Protein AF-A0A535IPT7-F1 (afdb_monomer_lite)

pLDDT: mean 94.49, std 5.27, range [67.12, 98.5]

Foldseek 3Di:
DDDDDDPDDDVVVVVVVVVVVLVVCCVVPVWPPKDKDKDFDADPVRDTPDIDIDIDTDD

Sequence (59 aa):
MTLSVSAHPDPRDVRFLDERINAFNVESTHVDDGKEVAIFMRDPGGKILAGLYGWTWAK

Secondary structure (DSSP, 8-state):
------SS--HHHHHHHHHHHHHHHHHHH-----EEEEEEEE-TT--EEEEEEEEE---

Structure (mmCIF, N/CA/C/O backbone):
data_AF-A0A535IPT7-F1
#
_entry.id   AF-A0A535IPT7-F1
#
loop_
_atom_site.group_PDB
_atom_site.id
_atom_site.type_symbol
_atom_site.label_atom_id
_atom_site.label_alt_id
_atom_site.label_comp_id
_atom_site.label_asym_id
_atom_site.label_entity_id
_atom_site.label_seq_id
_atom_site.pdbx_PDB_ins_code
_atom_site.Cartn_x
_atom_site.Cartn_y
_atom_site.Cartn_z
_atom_site.occupancy
_atom_site.B_iso_or_equiv
_atom_site.auth_seq_id
_atom_site.auth_comp_id
_atom_site.auth_asym_id
_atom_site.auth_atom_id
_atom_site.pdbx_PDB_model_num
ATOM 1 N N . MET A 1 1 ? 21.394 -16.794 -8.876 1.00 67.12 1 MET A N 1
ATOM 2 C CA . MET A 1 1 ? 20.468 -15.870 -8.190 1.00 67.12 1 MET A CA 1
ATOM 3 C C . MET A 1 1 ? 21.072 -14.484 -8.277 1.00 67.12 1 MET A C 1
ATOM 5 O O . MET A 1 1 ? 22.252 -14.347 -7.983 1.00 67.12 1 MET A O 1
ATOM 9 N N . THR A 1 2 ? 20.314 -13.502 -8.745 1.00 88.81 2 THR A N 1
ATOM 10 C CA . THR A 1 2 ? 20.785 -12.123 -8.929 1.00 88.81 2 THR A CA 1
ATOM 11 C C . THR A 1 2 ? 19.873 -11.188 -8.155 1.00 88.81 2 THR A C 1
ATOM 13 O O . THR A 1 2 ? 18.655 -11.284 -8.270 1.00 88.81 2 THR A O 1
ATOM 16 N N . LEU A 1 3 ? 20.472 -10.317 -7.346 1.00 90.81 3 LEU A N 1
ATOM 17 C CA . LEU A 1 3 ? 19.781 -9.267 -6.607 1.00 90.81 3 LEU A CA 1
ATOM 18 C C . LEU A 1 3 ? 19.707 -8.014 -7.484 1.00 90.81 3 LEU A C 1
ATOM 20 O O . LEU A 1 3 ? 20.724 -7.596 -8.036 1.00 90.81 3 LEU A O 1
ATOM 24 N N . SER A 1 4 ? 18.528 -7.406 -7.587 1.00 91.31 4 SER A N 1
ATOM 25 C CA . SER A 1 4 ? 18.319 -6.141 -8.295 1.00 91.31 4 SER A CA 1
ATOM 26 C C . SER A 1 4 ? 17.642 -5.125 -7.383 1.00 91.31 4 SER A C 1
ATOM 28 O O . SER A 1 4 ? 16.697 -5.465 -6.675 1.00 91.31 4 SER A O 1
ATOM 30 N N . VAL A 1 5 ? 18.092 -3.873 -7.440 1.00 94.31 5 VAL A N 1
ATOM 31 C CA . VAL A 1 5 ? 17.489 -2.737 -6.732 1.00 94.31 5 VAL A CA 1
ATOM 32 C C . VAL A 1 5 ? 16.963 -1.759 -7.780 1.00 94.31 5 VAL A C 1
ATOM 34 O O . VAL A 1 5 ? 17.681 -1.434 -8.722 1.00 94.31 5 VAL A O 1
ATOM 37 N N . SER A 1 6 ? 15.719 -1.300 -7.630 1.00 93.94 6 SER A N 1
ATO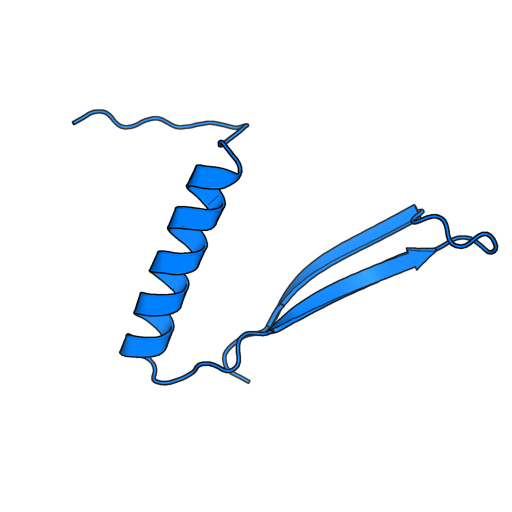M 38 C CA . SER A 1 6 ? 15.088 -0.338 -8.541 1.00 93.94 6 SER A CA 1
ATOM 39 C C . SER A 1 6 ? 14.464 0.813 -7.761 1.00 93.94 6 SER A C 1
ATOM 41 O O . SER A 1 6 ? 13.777 0.591 -6.768 1.00 93.94 6 SER A O 1
ATOM 43 N N . ALA A 1 7 ? 14.664 2.040 -8.246 1.00 97.00 7 ALA A N 1
ATOM 44 C CA . ALA A 1 7 ? 13.942 3.223 -7.773 1.00 97.00 7 ALA A CA 1
ATOM 45 C C . ALA A 1 7 ? 12.528 3.341 -8.381 1.00 97.00 7 ALA A C 1
ATOM 47 O O . ALA A 1 7 ? 11.722 4.153 -7.934 1.00 97.00 7 ALA A O 1
ATOM 48 N N . HIS A 1 8 ? 12.227 2.529 -9.398 1.00 96.38 8 HIS A N 1
ATOM 49 C CA . HIS A 1 8 ? 10.953 2.497 -10.113 1.00 96.38 8 HIS A CA 1
ATOM 50 C C . HIS A 1 8 ? 10.505 1.037 -10.262 1.00 96.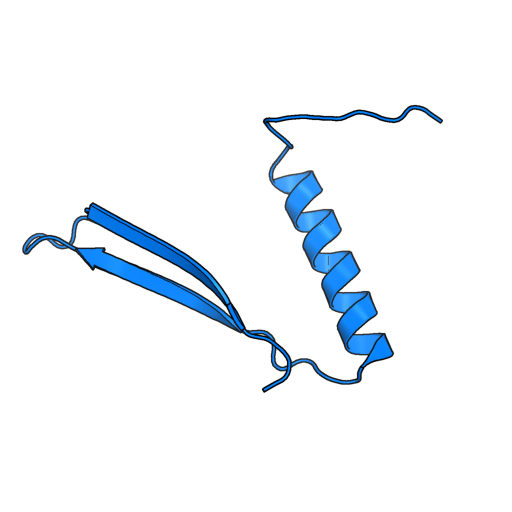38 8 HIS A C 1
ATOM 52 O O . HIS A 1 8 ? 10.642 0.457 -11.342 1.00 96.38 8 HIS A O 1
ATOM 58 N N . PRO A 1 9 ? 10.084 0.381 -9.168 1.00 96.00 9 PRO A N 1
ATOM 59 C CA . PRO A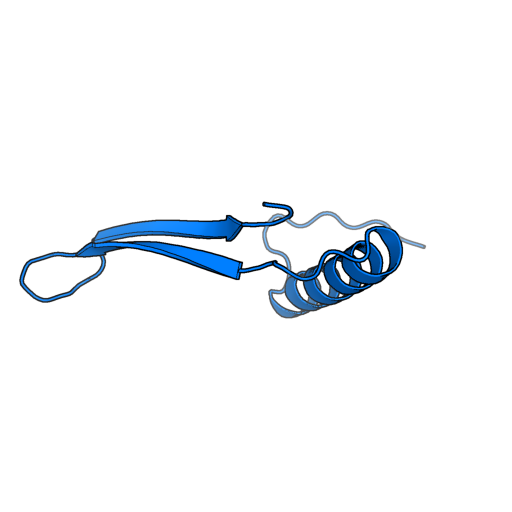 1 9 ? 9.616 -0.996 -9.243 1.00 96.00 9 PRO A CA 1
ATOM 60 C C . PRO A 1 9 ? 8.339 -1.081 -10.091 1.00 96.00 9 PRO A C 1
ATOM 62 O O . PRO A 1 9 ? 7.545 -0.137 -10.124 1.00 96.00 9 PRO A O 1
ATOM 65 N N . ASP A 1 10 ? 8.129 -2.212 -10.767 1.00 96.31 10 ASP A N 1
ATOM 66 C CA . ASP A 1 10 ? 6.866 -2.460 -11.461 1.00 96.31 10 ASP A CA 1
ATOM 67 C C . ASP A 1 10 ? 5.734 -2.514 -10.417 1.00 96.31 10 ASP A C 1
ATOM 69 O O . ASP A 1 10 ? 5.829 -3.285 -9.455 1.00 96.31 10 ASP A O 1
ATOM 73 N N . PRO A 1 11 ? 4.646 -1.736 -10.574 1.00 95.75 11 PRO A N 1
ATOM 74 C CA . PRO A 1 11 ? 3.527 -1.759 -9.635 1.00 95.75 11 PRO A CA 1
ATOM 75 C C . PRO A 1 11 ? 2.919 -3.153 -9.417 1.00 95.75 11 PRO A C 1
ATOM 77 O O . PRO A 1 11 ? 2.319 -3.412 -8.376 1.00 95.75 11 PRO A O 1
ATOM 80 N N . ARG A 1 12 ? 3.051 -4.060 -10.392 1.00 97.31 12 ARG A N 1
ATOM 81 C CA . ARG A 1 12 ? 2.587 -5.449 -10.286 1.00 97.31 12 ARG A CA 1
ATOM 82 C C . ARG A 1 12 ? 3.459 -6.273 -9.345 1.00 97.31 12 ARG A C 1
ATOM 84 O O . ARG A 1 12 ? 2.907 -7.038 -8.561 1.00 97.31 12 ARG A O 1
ATOM 91 N N . ASP A 1 13 ? 4.775 -6.082 -9.385 1.00 96.75 13 ASP A N 1
ATOM 92 C CA . ASP A 1 13 ? 5.712 -6.774 -8.494 1.00 96.75 13 ASP A CA 1
ATOM 93 C C . ASP A 1 13 ? 5.546 -6.286 -7.052 1.00 96.75 13 ASP A C 1
ATOM 95 O O . ASP A 1 13 ? 5.533 -7.087 -6.120 1.00 96.75 13 ASP A O 1
ATOM 99 N N . VAL A 1 14 ? 5.339 -4.975 -6.865 1.00 95.56 14 VAL A N 1
ATOM 100 C CA . VAL A 1 14 ? 5.035 -4.394 -5.546 1.00 95.56 14 VAL A CA 1
ATOM 101 C C . VAL A 1 14 ? 3.746 -4.981 -4.980 1.00 95.56 14 VAL A C 1
ATOM 103 O O . VAL A 1 14 ? 3.746 -5.439 -3.841 1.00 95.56 14 VAL A O 1
ATOM 106 N N . ARG A 1 15 ? 2.669 -5.024 -5.778 1.00 95.12 15 ARG A N 1
ATOM 107 C CA . ARG A 1 15 ? 1.388 -5.599 -5.346 1.00 95.12 15 ARG A CA 1
ATOM 108 C C . ARG A 1 15 ? 1.510 -7.085 -5.008 1.00 95.12 15 ARG A C 1
ATOM 110 O O . ARG A 1 15 ? 0.975 -7.516 -3.996 1.00 95.12 15 ARG A O 1
ATOM 117 N N . PHE A 1 16 ? 2.242 -7.854 -5.816 1.00 97.12 16 PHE A N 1
ATOM 118 C CA . PHE A 1 16 ? 2.504 -9.260 -5.515 1.00 97.12 16 PHE A CA 1
ATOM 119 C C . PHE A 1 16 ? 3.189 -9.421 -4.152 1.00 97.12 16 PHE A C 1
ATOM 121 O O . PHE A 1 16 ? 2.767 -10.246 -3.347 1.00 97.12 16 PHE A O 1
ATOM 128 N N . LEU A 1 17 ? 4.232 -8.635 -3.869 1.00 96.44 17 LEU A N 1
ATOM 129 C CA . LEU A 1 17 ? 4.909 -8.696 -2.573 1.00 96.44 17 LEU A CA 1
ATOM 130 C C . LEU A 1 17 ? 3.978 -8.304 -1.421 1.00 96.44 17 LEU A C 1
ATOM 132 O O . LEU A 1 17 ? 3.946 -9.011 -0.416 1.00 96.44 17 LEU A O 1
ATOM 136 N N . ASP A 1 18 ? 3.213 -7.226 -1.582 1.00 94.00 18 ASP A N 1
ATOM 137 C CA . ASP A 1 18 ? 2.275 -6.721 -0.577 1.00 94.00 18 ASP A CA 1
ATOM 138 C C . ASP A 1 18 ? 1.228 -7.778 -0.186 1.00 94.00 18 ASP A C 1
ATOM 140 O O . ASP A 1 18 ? 1.098 -8.131 0.987 1.00 94.00 18 ASP A O 1
ATOM 144 N N . GLU A 1 19 ? 0.580 -8.402 -1.177 1.00 95.25 19 GLU A N 1
ATOM 145 C CA . GLU A 1 19 ? -0.408 -9.468 -0.966 1.00 95.25 19 GLU A CA 1
ATOM 146 C C . GLU A 1 19 ? 0.184 -10.667 -0.206 1.00 95.25 19 GLU A C 1
ATOM 148 O O . GLU A 1 19 ? -0.440 -11.216 0.706 1.00 95.25 19 GLU A O 1
ATOM 153 N N . ARG A 1 20 ? 1.405 -11.091 -0.563 1.00 97.94 20 ARG A N 1
ATOM 154 C CA . ARG A 1 20 ? 2.057 -12.259 0.051 1.00 97.94 20 ARG A CA 1
ATOM 155 C C . ARG A 1 20 ? 2.535 -11.980 1.473 1.00 97.94 20 ARG A C 1
ATOM 157 O O . ARG A 1 20 ? 2.408 -12.859 2.325 1.00 97.94 20 ARG A O 1
ATOM 164 N N . ILE A 1 21 ? 3.066 -10.787 1.727 1.00 95.50 21 ILE A N 1
ATOM 165 C CA . ILE A 1 21 ? 3.480 -10.358 3.067 1.00 95.50 21 ILE A CA 1
ATOM 166 C C . ILE A 1 21 ? 2.252 -10.231 3.969 1.00 95.50 21 ILE A C 1
ATOM 168 O O . ILE A 1 21 ? 2.273 -10.747 5.084 1.00 95.50 21 ILE A O 1
ATOM 172 N N . ASN A 1 22 ? 1.169 -9.618 3.482 1.00 93.75 22 ASN A N 1
ATOM 173 C CA . ASN A 1 22 ? -0.065 -9.502 4.250 1.00 93.75 22 ASN A CA 1
ATOM 174 C C . ASN A 1 22 ? -0.640 -10.880 4.606 1.00 93.75 22 ASN A C 1
ATOM 176 O O . ASN A 1 22 ? -0.921 -11.134 5.772 1.00 93.75 22 ASN A O 1
ATOM 180 N N . ALA A 1 23 ? -0.728 -11.803 3.641 1.00 95.62 23 ALA A N 1
ATOM 181 C CA . ALA A 1 23 ? -1.215 -13.160 3.894 1.00 95.62 23 ALA A CA 1
ATOM 182 C C . ALA A 1 23 ? -0.387 -13.895 4.964 1.00 95.62 23 ALA A C 1
ATOM 184 O O . ALA A 1 23 ? -0.952 -14.500 5.872 1.00 95.62 23 ALA A O 1
ATOM 185 N N . PHE A 1 24 ? 0.946 -13.799 4.893 1.00 96.94 24 PHE A N 1
ATOM 186 C CA . PHE A 1 24 ? 1.830 -14.373 5.909 1.00 96.94 24 PHE A CA 1
ATOM 187 C C . PHE A 1 24 ? 1.615 -13.738 7.291 1.00 96.94 24 PHE A C 1
ATOM 189 O O . PHE A 1 24 ? 1.587 -14.445 8.301 1.00 96.94 24 PHE A O 1
ATOM 196 N N . ASN A 1 25 ? 1.457 -12.413 7.347 1.00 94.75 25 ASN A N 1
ATOM 197 C CA . ASN A 1 25 ? 1.231 -11.692 8.596 1.00 94.75 25 ASN A CA 1
ATOM 198 C C . ASN A 1 25 ? -0.098 -12.102 9.229 1.00 94.75 25 ASN A C 1
ATOM 200 O O . ASN A 1 25 ? -0.109 -12.435 10.408 1.00 94.75 25 ASN A O 1
ATOM 204 N N . VAL A 1 26 ? -1.179 -12.143 8.447 1.00 96.06 26 VAL A N 1
ATOM 205 C CA . VAL A 1 26 ? -2.505 -12.591 8.896 1.00 96.06 26 VAL A CA 1
ATOM 206 C C . VAL A 1 26 ? -2.444 -14.015 9.446 1.00 96.06 26 VAL A C 1
ATOM 208 O O . VAL A 1 26 ? -2.950 -14.265 10.537 1.00 96.06 26 VAL A O 1
ATOM 211 N N . GLU A 1 27 ? -1.786 -14.938 8.742 1.00 97.44 27 GLU A N 1
ATOM 212 C CA . GLU A 1 27 ? -1.621 -16.322 9.205 1.00 97.44 27 GLU A CA 1
ATOM 213 C C . GLU A 1 27 ? -0.816 -16.395 10.514 1.00 97.44 27 GLU A C 1
ATOM 215 O O . GLU A 1 27 ? -1.155 -17.150 11.422 1.00 97.44 27 GLU A O 1
ATOM 220 N N . SER A 1 28 ? 0.228 -15.575 10.641 1.00 97.19 28 SER A N 1
ATOM 221 C CA . SER A 1 28 ? 1.123 -15.588 11.802 1.00 97.19 28 SER A CA 1
ATOM 222 C C . SER A 1 28 ? 0.509 -14.941 13.046 1.00 97.19 28 SER A C 1
ATOM 224 O O . SER A 1 28 ? 0.724 -15.410 14.164 1.00 97.19 28 SER A O 1
ATOM 226 N N . THR A 1 29 ? -0.230 -13.844 12.879 1.00 96.06 29 THR A N 1
ATOM 227 C CA . THR A 1 29 ? -0.759 -13.039 13.991 1.00 96.06 29 THR A CA 1
ATOM 228 C C . THR A 1 29 ? -2.220 -13.328 14.296 1.00 96.06 29 THR A C 1
ATOM 230 O O . THR A 1 29 ? -2.675 -12.997 15.386 1.00 96.06 29 THR A O 1
ATOM 233 N N . HIS A 1 30 ? -2.944 -13.952 13.364 1.00 95.94 30 HIS A N 1
ATOM 234 C CA . HIS A 1 30 ? -4.402 -14.097 13.383 1.00 95.94 30 HIS A CA 1
ATOM 235 C C . HIS A 1 30 ? -5.154 -12.752 13.387 1.00 95.94 30 HIS A C 1
ATOM 237 O O . HIS A 1 30 ? -6.318 -12.688 13.783 1.00 95.94 30 HIS A O 1
ATOM 243 N N . VAL A 1 31 ? -4.500 -11.671 12.947 1.00 95.31 31 VAL A N 1
ATOM 244 C CA . VAL A 1 31 ? -5.067 -10.318 12.881 1.00 95.31 31 VAL A CA 1
ATOM 245 C C . VAL A 1 31 ? -5.210 -9.891 11.420 1.00 95.31 31 VAL A C 1
ATOM 247 O O . VAL A 1 31 ? -4.213 -9.618 10.754 1.00 95.31 31 VAL A O 1
ATOM 250 N N . ASP A 1 32 ? -6.460 -9.794 10.960 1.00 94.69 32 ASP A N 1
ATOM 251 C CA . ASP A 1 32 ? -6.864 -9.414 9.592 1.00 94.69 32 ASP A CA 1
ATOM 252 C C . ASP A 1 32 ? -7.711 -8.126 9.580 1.00 94.69 32 ASP A C 1
ATOM 254 O O . ASP A 1 32 ? -8.720 -7.993 8.892 1.00 94.69 32 ASP A O 1
ATOM 258 N N . ASP A 1 33 ? -7.353 -7.165 10.432 1.00 94.25 33 ASP A N 1
ATOM 259 C CA . ASP A 1 33 ? -8.067 -5.891 10.578 1.00 94.25 33 ASP A CA 1
ATOM 260 C C . ASP A 1 33 ? -7.497 -4.772 9.686 1.00 94.25 33 ASP A C 1
ATOM 262 O O . ASP A 1 33 ? -7.851 -3.598 9.850 1.00 94.25 33 ASP A O 1
ATOM 266 N N . GLY A 1 34 ? -6.611 -5.137 8.753 1.00 92.31 34 GLY A N 1
ATOM 267 C CA . GLY A 1 34 ? -5.946 -4.226 7.835 1.00 92.31 34 GLY A CA 1
ATOM 268 C C . GLY A 1 34 ? -6.950 -3.401 7.032 1.00 92.31 34 GLY A C 1
ATOM 269 O O . GLY A 1 34 ? -7.872 -3.943 6.424 1.00 92.31 34 GLY A O 1
ATOM 270 N N . LYS A 1 35 ? -6.794 -2.074 7.022 1.00 92.81 35 LYS A N 1
ATOM 271 C CA . LYS A 1 35 ? -7.669 -1.171 6.253 1.00 92.81 35 LYS A CA 1
ATOM 272 C C . LYS A 1 35 ? -6.866 -0.093 5.559 1.00 92.81 35 LYS A C 1
ATOM 274 O O . LYS A 1 35 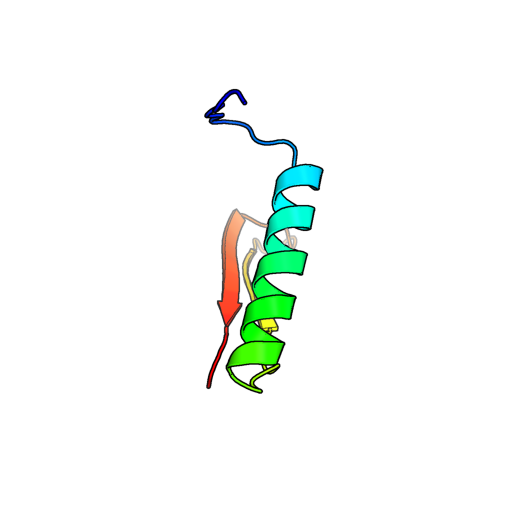? -6.040 0.564 6.191 1.00 92.81 35 LYS A O 1
ATOM 279 N N . GLU A 1 36 ? -7.169 0.131 4.287 1.00 93.56 36 GLU A N 1
ATOM 280 C CA . GLU A 1 36 ? -6.670 1.290 3.555 1.00 93.56 36 GLU A CA 1
ATOM 281 C C . GLU A 1 36 ? -7.219 2.580 4.170 1.00 93.56 36 GLU A C 1
ATOM 283 O O . GLU A 1 36 ? -8.392 2.685 4.543 1.00 93.56 36 GLU A O 1
ATOM 288 N N . VAL A 1 37 ? -6.355 3.584 4.267 1.00 95.50 37 VAL A N 1
ATOM 289 C CA . VAL A 1 37 ? -6.713 4.927 4.705 1.00 95.50 37 VAL A CA 1
ATOM 290 C C . VAL A 1 37 ? -6.136 5.940 3.733 1.00 95.50 37 VAL A C 1
ATOM 292 O O . VAL A 1 37 ? -4.958 5.911 3.379 1.00 95.50 37 VAL A O 1
ATOM 295 N N . ALA A 1 38 ? -6.983 6.872 3.318 1.00 96.62 38 ALA A N 1
ATOM 296 C CA . ALA A 1 38 ? -6.589 7.993 2.491 1.00 96.62 38 ALA A CA 1
ATOM 297 C C . ALA A 1 38 ? -7.148 9.288 3.080 1.00 96.62 38 ALA A C 1
ATOM 299 O O . ALA A 1 38 ? -8.311 9.351 3.482 1.00 96.62 38 ALA A O 1
ATOM 300 N N . ILE A 1 39 ? -6.326 10.331 3.103 1.00 97.31 39 ILE A N 1
ATOM 301 C CA . ILE A 1 39 ? -6.716 11.688 3.485 1.00 97.31 39 ILE A CA 1
ATOM 302 C C . ILE A 1 39 ? -6.432 12.580 2.284 1.00 97.31 39 ILE A C 1
ATOM 304 O O . ILE A 1 39 ? -5.312 12.595 1.781 1.00 97.31 39 ILE A O 1
ATOM 308 N N . PHE A 1 40 ? -7.428 13.338 1.830 1.00 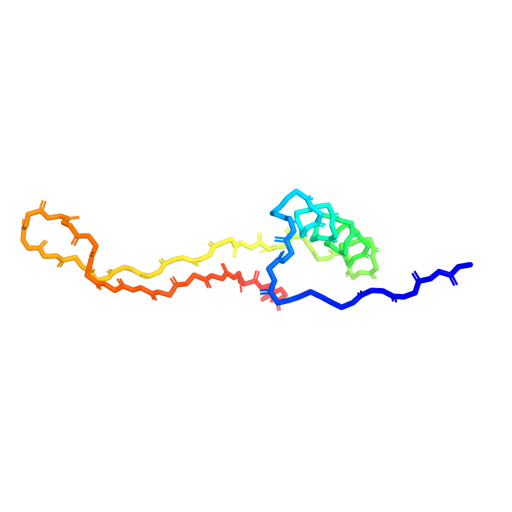97.81 40 PHE A N 1
ATOM 309 C CA . PHE A 1 40 ? -7.296 14.213 0.667 1.00 97.81 40 PHE A CA 1
ATOM 310 C C . PHE A 1 40 ? -7.610 15.658 1.032 1.00 97.81 40 PHE A C 1
ATOM 312 O O . PHE A 1 40 ? -8.649 15.943 1.623 1.00 97.81 40 PHE A O 1
ATOM 319 N N . MET A 1 41 ? -6.754 16.575 0.590 1.00 98.31 41 MET A N 1
ATOM 320 C CA . MET A 1 41 ? -7.068 17.996 0.510 1.00 98.31 41 MET A CA 1
ATOM 321 C C . MET A 1 41 ? -7.594 18.293 -0.892 1.00 98.31 41 MET A C 1
ATOM 323 O O . MET A 1 41 ? -6.925 17.987 -1.883 1.00 98.31 41 MET A O 1
ATOM 327 N N . ARG A 1 42 ? -8.793 18.874 -0.980 1.00 98.50 42 ARG A N 1
ATOM 328 C CA . ARG A 1 42 ? -9.454 19.199 -2.248 1.00 98.50 42 ARG A CA 1
ATOM 329 C C . ARG A 1 42 ? -9.762 20.686 -2.341 1.00 98.50 42 ARG A C 1
ATOM 331 O O . ARG A 1 42 ? -10.028 21.320 -1.324 1.00 98.50 42 ARG A O 1
ATOM 338 N N . ASP A 1 43 ? -9.721 21.223 -3.554 1.00 97.88 43 ASP A N 1
ATOM 339 C CA . ASP A 1 43 ? -10.228 22.568 -3.831 1.00 97.88 43 ASP A CA 1
ATOM 340 C C . ASP A 1 43 ? -11.776 22.592 -3.853 1.00 97.88 43 ASP A C 1
ATOM 342 O O . ASP A 1 43 ? -12.410 21.530 -3.807 1.00 97.88 43 ASP A O 1
ATOM 346 N N . PRO A 1 44 ? -12.418 23.776 -3.941 1.00 98.00 44 PRO A N 1
ATOM 347 C CA . PRO A 1 44 ? -13.878 23.869 -4.035 1.00 98.00 44 PRO A CA 1
ATOM 348 C C . PRO A 1 44 ? -14.486 23.178 -5.267 1.00 98.00 44 PRO A C 1
ATOM 350 O O . PRO A 1 44 ? -15.667 22.845 -5.253 1.00 98.00 44 PRO A O 1
ATOM 353 N N . GLY A 1 45 ? -13.699 22.954 -6.324 1.00 97.75 45 GLY A N 1
ATOM 354 C CA . GLY A 1 45 ? -14.095 22.195 -7.514 1.00 97.75 45 GLY A CA 1
ATOM 355 C C . GLY A 1 45 ? -13.910 20.678 -7.373 1.00 97.75 45 GLY A C 1
ATOM 356 O O . GLY A 1 45 ? -14.209 19.939 -8.309 1.00 97.75 45 GLY A O 1
ATOM 357 N N . GLY A 1 46 ? -13.417 20.196 -6.227 1.00 96.81 46 GLY A N 1
ATOM 358 C CA . GLY A 1 46 ? -13.204 18.780 -5.925 1.00 96.81 46 GLY A CA 1
ATOM 359 C C . GLY A 1 46 ? -11.859 18.207 -6.388 1.00 96.81 46 GLY A C 1
ATOM 360 O O . GLY A 1 46 ? -11.589 17.020 -6.147 1.00 96.81 46 GLY A O 1
ATOM 361 N N . LYS A 1 47 ? -10.986 19.011 -7.009 1.00 98.00 47 LYS A N 1
ATOM 362 C CA . LYS A 1 47 ? -9.662 18.567 -7.464 1.00 98.00 47 LYS A CA 1
ATOM 363 C C . LYS A 1 47 ? -8.768 18.270 -6.262 1.00 98.00 47 LYS A C 1
ATOM 365 O O . LYS A 1 47 ? -8.697 19.066 -5.332 1.00 98.00 47 LYS A O 1
ATOM 370 N N . ILE A 1 48 ? -8.053 17.142 -6.292 1.00 97.75 48 ILE A N 1
ATOM 371 C CA . ILE A 1 48 ? -7.049 16.810 -5.268 1.00 97.75 48 ILE A CA 1
ATOM 372 C C . ILE A 1 48 ? -5.871 17.773 -5.403 1.00 97.75 48 ILE A C 1
ATOM 374 O O . ILE A 1 48 ? -5.259 17.862 -6.467 1.00 97.75 48 ILE A O 1
ATOM 378 N N . LEU A 1 49 ? -5.552 18.468 -4.315 1.00 97.94 49 LEU A N 1
ATOM 379 C CA . LEU A 1 49 ? -4.385 19.341 -4.205 1.00 97.94 49 LEU 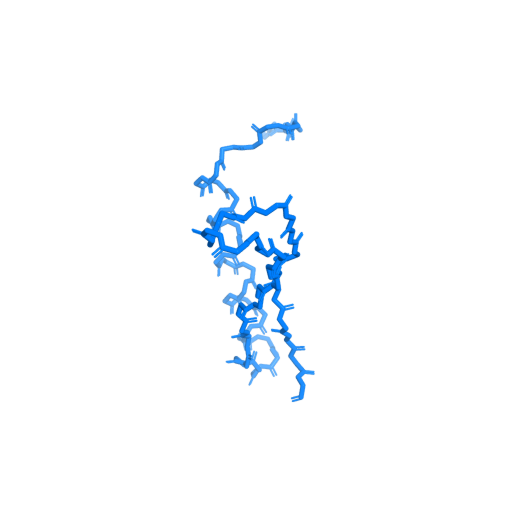A CA 1
ATOM 380 C C . LEU A 1 49 ? -3.223 18.647 -3.487 1.00 97.94 49 LEU A C 1
ATOM 382 O O . LEU A 1 49 ? -2.069 18.856 -3.846 1.00 97.94 49 LEU A O 1
ATOM 386 N N . ALA A 1 50 ? -3.530 17.828 -2.480 1.00 97.94 50 ALA A N 1
ATOM 387 C CA . ALA A 1 50 ? -2.565 17.041 -1.719 1.00 97.94 50 ALA A CA 1
ATOM 388 C C . ALA A 1 50 ? -3.264 15.861 -1.027 1.00 97.94 50 ALA A C 1
ATOM 390 O O . ALA A 1 50 ? -4.497 15.805 -0.970 1.00 97.94 50 ALA A O 1
ATOM 391 N N . GLY A 1 51 ? -2.490 14.940 -0.456 1.00 96.44 51 GLY A N 1
ATOM 392 C CA . GLY A 1 51 ? -3.041 13.873 0.367 1.00 96.44 51 GLY A CA 1
ATOM 393 C C . GLY A 1 51 ? -1.996 12.976 1.015 1.00 96.44 51 GLY A C 1
ATOM 394 O O . GLY A 1 51 ? -0.799 13.104 0.763 1.00 96.44 51 GLY A O 1
ATOM 395 N N . LEU A 1 52 ? -2.492 12.068 1.847 1.00 97.50 52 LEU A N 1
ATOM 396 C CA . LEU A 1 52 ? -1.763 10.955 2.442 1.00 97.50 52 LEU A CA 1
ATOM 397 C C . LEU A 1 52 ? -2.516 9.669 2.112 1.00 97.50 52 LEU A C 1
ATOM 399 O O . LEU A 1 52 ? -3.747 9.660 2.094 1.00 97.50 52 LEU A O 1
ATOM 403 N N . TYR A 1 53 ? -1.777 8.596 1.870 1.00 95.56 53 TYR A N 1
ATOM 404 C CA . TYR A 1 53 ? -2.320 7.270 1.610 1.00 95.56 53 TYR A CA 1
ATOM 405 C C . TYR A 1 53 ? -1.482 6.230 2.345 1.00 95.56 53 TYR A C 1
ATOM 407 O O . TYR A 1 53 ? -0.260 6.366 2.416 1.00 95.56 53 TYR A O 1
ATOM 415 N N . GLY A 1 54 ? -2.134 5.214 2.893 1.00 93.38 54 GLY A N 1
ATOM 416 C CA . GLY A 1 54 ? -1.481 4.110 3.578 1.00 93.38 54 GLY A CA 1
ATOM 417 C C . GLY A 1 54 ? -2.503 3.130 4.130 1.00 93.38 54 GLY A C 1
ATOM 418 O O . GLY A 1 54 ? -3.629 3.047 3.643 1.00 93.38 54 GLY A O 1
ATOM 419 N N . TRP A 1 55 ? -2.120 2.415 5.181 1.00 91.88 55 TRP A N 1
ATOM 420 C CA . TRP A 1 55 ? -2.962 1.417 5.830 1.00 91.88 55 TRP A CA 1
ATOM 421 C C . TRP A 1 55 ? -2.857 1.496 7.352 1.00 91.88 55 TRP A C 1
ATOM 423 O O . TRP A 1 55 ? -1.858 1.947 7.915 1.00 91.88 55 TRP A O 1
ATOM 433 N N . THR A 1 56 ? -3.908 1.046 8.028 1.00 92.12 56 THR A N 1
ATOM 434 C CA . THR A 1 56 ? -3.893 0.736 9.461 1.00 92.12 56 THR A CA 1
ATOM 435 C C . THR A 1 56 ? -3.820 -0.768 9.656 1.00 92.12 56 THR A C 1
ATOM 437 O O . THR A 1 56 ? -4.364 -1.492 8.829 1.00 92.12 56 THR A O 1
ATOM 440 N N . TRP A 1 57 ? -3.223 -1.228 10.754 1.00 89.56 57 TRP A N 1
ATOM 441 C CA . TRP A 1 57 ? -3.178 -2.646 11.117 1.00 89.56 57 TRP A CA 1
ATOM 442 C C . TRP A 1 57 ? -3.013 -2.818 12.632 1.00 89.56 57 TRP A C 1
ATOM 444 O O . TRP A 1 57 ? -2.406 -1.951 13.269 1.00 89.56 57 TRP A O 1
ATOM 454 N N . ALA A 1 58 ? -3.522 -3.929 13.166 1.00 82.56 58 ALA A N 1
ATOM 455 C CA . ALA A 1 58 ? -3.377 -4.387 14.545 1.00 82.56 58 ALA A CA 1
ATOM 456 C C . ALA A 1 58 ? -3.846 -3.373 15.601 1.00 82.56 58 ALA A C 1
ATOM 458 O O . ALA A 1 58 ? -3.085 -2.998 16.498 1.00 82.56 58 ALA A O 1
ATOM 459 N N . LYS A 1 59 ? -5.096 -2.914 15.469 1.00 74.44 59 LYS A N 1
ATOM 460 C CA . LYS A 1 59 ? -5.748 -1.993 16.412 1.00 74.44 59 LYS A CA 1
ATOM 461 C C . LYS A 1 59 ? -6.654 -2.685 17.423 1.00 74.44 59 LYS A C 1
ATOM 463 O O . LYS A 1 59 ? -7.281 -3.709 17.087 1.00 74.44 59 LYS A O 1
#

Radius of gyration: 16.26 Å; chains: 1; bounding box: 35×40×28 Å